Protein AF-A0A375IVL9-F1 (afdb_monomer_lite)

Secondary structure (DSSP, 8-state):
--PPP-PPPP--------GGGGB-TTHHHHHHHHHHHHHHS-HHHHHHHHT-EEEEEEPPGGGGGGT--S-EEEEEHHHHHIIIIIS---HHHHHTHHHHHTS-SEEEE-SSS-S-SSS-EEEEEE--TTTSSEEEEEEEEEEETTEEEEEEEEEEE-S-TTHHHHHHHTT-EEEE-

Foldseek 3Di:
DDDDDDDDDDDDDDPPDPLVVQFDPCQLVVLVVLVCCCVPNDPVSVVVQQLAKGWGGWQAPVCVVQQAPRFTEMEGSVLVSCQCPVQVPDSVCVSCVSVVNNDFQFKFFDPVCHPPPVKGKIKTWDQDPPFGIKIWIWIHFDDRPPGTHIYGRHIHHDPDNCVVVVRVVVVGTDDGD

Structure (mmCIF, N/CA/C/O backbone):
data_AF-A0A375IVL9-F1
#
_entry.id   AF-A0A375IVL9-F1
#
loop_
_atom_site.group_PDB
_atom_site.id
_atom_site.type_symbol
_atom_site.label_atom_id
_atom_site.label_alt_id
_atom_site.label_comp_id
_atom_site.label_asym_id
_atom_site.label_entity_id
_atom_site.label_seq_id
_atom_site.pdbx_PDB_ins_code
_atom_site.Cartn_x
_atom_site.Cartn_y
_atom_site.Cartn_z
_atom_site.occupancy
_atom_site.B_iso_or_equiv
_atom_site.auth_seq_id
_atom_site.auth_comp_id
_atom_site.auth_asym_id
_atom_site.auth_atom_id
_atom_site.pdbx_PDB_model_num
ATOM 1 N N . MET A 1 1 ? -38.184 -2.474 37.132 1.00 42.28 1 MET A N 1
ATOM 2 C CA . MET A 1 1 ? -36.774 -2.489 36.688 1.00 42.28 1 MET A CA 1
ATOM 3 C C . MET A 1 1 ? -36.299 -3.934 36.677 1.00 42.28 1 MET A C 1
ATOM 5 O O . MET A 1 1 ? -36.166 -4.523 37.740 1.00 42.28 1 MET A O 1
ATOM 9 N N . ARG A 1 2 ? -36.161 -4.545 35.497 1.00 39.75 2 ARG A N 1
ATOM 10 C CA . ARG A 1 2 ? -35.567 -5.878 35.312 1.00 39.75 2 ARG A CA 1
ATOM 11 C C . ARG A 1 2 ? -34.541 -5.758 34.190 1.00 39.75 2 ARG A C 1
ATOM 13 O O . ARG A 1 2 ? -34.816 -5.090 33.198 1.00 39.75 2 ARG A O 1
ATOM 20 N N . GLY A 1 3 ? -33.349 -6.285 34.455 1.00 34.59 3 GLY A N 1
ATOM 21 C CA . GLY A 1 3 ? -32.115 -6.002 33.732 1.00 34.59 3 GLY A CA 1
ATOM 22 C C . GLY A 1 3 ? -32.133 -6.445 32.274 1.00 34.59 3 GLY A C 1
ATOM 23 O O . GLY A 1 3 ? -32.685 -7.489 31.934 1.00 34.59 3 GLY A O 1
ATOM 24 N N . ALA A 1 4 ? -31.506 -5.625 31.433 1.00 39.03 4 ALA A N 1
ATOM 25 C CA . ALA A 1 4 ? -31.210 -5.950 30.052 1.00 39.03 4 ALA A CA 1
ATOM 26 C C . ALA A 1 4 ? -30.074 -6.981 30.008 1.00 39.03 4 ALA A C 1
ATOM 28 O O . ALA A 1 4 ? -28.975 -6.747 30.511 1.00 39.03 4 ALA A O 1
ATOM 29 N N . THR A 1 5 ? -30.358 -8.133 29.416 1.00 39.66 5 THR A N 1
ATOM 30 C CA . THR A 1 5 ? -29.377 -9.152 29.052 1.00 39.66 5 THR A CA 1
ATOM 31 C C . THR A 1 5 ? -28.544 -8.652 27.875 1.00 39.66 5 THR A C 1
ATOM 33 O O . THR A 1 5 ? -29.082 -8.413 26.795 1.00 39.66 5 THR A O 1
ATOM 36 N N . PHE A 1 6 ? -27.235 -8.502 28.081 1.00 39.16 6 PHE A N 1
ATOM 37 C CA . PHE A 1 6 ? -26.266 -8.279 27.011 1.00 39.16 6 PHE A CA 1
ATOM 38 C C . PHE A 1 6 ? -26.174 -9.542 26.147 1.00 39.16 6 PHE A C 1
ATOM 40 O O . PHE A 1 6 ? -25.722 -10.589 26.606 1.00 39.16 6 PHE A O 1
ATOM 47 N N . THR A 1 7 ? -26.612 -9.450 24.894 1.00 40.69 7 THR A N 1
ATOM 48 C CA . THR A 1 7 ? -26.361 -10.473 23.877 1.00 40.69 7 THR A CA 1
ATOM 49 C C . THR A 1 7 ? -24.906 -10.371 23.426 1.00 40.69 7 THR A C 1
ATOM 51 O O . THR A 1 7 ? -24.493 -9.345 22.885 1.00 40.69 7 THR A O 1
ATOM 54 N N . SER A 1 8 ? -24.126 -11.422 23.670 1.00 39.03 8 SER A N 1
ATOM 55 C CA . SER A 1 8 ? -22.742 -11.559 23.215 1.00 39.03 8 SER A CA 1
ATOM 56 C C . SER A 1 8 ? -22.660 -11.554 21.686 1.00 39.03 8 SER A C 1
ATOM 58 O O . SER A 1 8 ? -23.428 -12.256 21.025 1.00 39.03 8 SER A O 1
ATOM 60 N N . ALA A 1 9 ? -21.717 -10.791 21.134 1.00 37.19 9 ALA A N 1
ATOM 61 C CA . ALA A 1 9 ? -21.413 -10.770 19.706 1.00 37.19 9 ALA A CA 1
ATOM 62 C C . ALA A 1 9 ? -20.940 -12.153 19.201 1.00 37.19 9 ALA A C 1
ATOM 64 O O . ALA A 1 9 ? -20.328 -12.904 19.966 1.00 37.19 9 ALA A O 1
ATOM 65 N N . PRO A 1 10 ? -21.199 -12.506 17.927 1.00 39.50 10 PRO A N 1
ATOM 66 C CA . PRO A 1 10 ? -20.794 -13.791 17.373 1.00 39.50 10 PRO A CA 1
ATOM 67 C C . PRO A 1 10 ? -19.266 -13.894 17.289 1.00 39.50 10 PRO A C 1
ATOM 69 O O . PRO A 1 10 ? -18.589 -13.044 16.710 1.00 39.50 10 PRO A O 1
ATOM 72 N N . HIS A 1 11 ? -18.738 -14.965 17.876 1.00 33.44 11 HIS A N 1
ATOM 73 C CA . HIS A 1 11 ? -17.341 -15.366 17.782 1.00 33.44 11 HIS A CA 1
ATOM 74 C C . HIS A 1 11 ? -17.112 -15.973 16.389 1.00 33.44 11 HIS A C 1
ATOM 76 O O . HIS A 1 11 ? -17.517 -17.103 16.120 1.00 33.44 11 HIS A O 1
ATOM 82 N N . TRP A 1 12 ? -16.493 -15.225 15.476 1.00 38.53 12 TRP A N 1
ATOM 83 C CA . TRP A 1 12 ? -16.092 -15.759 14.175 1.00 38.53 12 TRP A CA 1
ATOM 84 C C . TRP A 1 12 ? -14.838 -16.620 14.363 1.00 38.53 12 TRP A C 1
ATOM 86 O O . TRP A 1 12 ? -13.732 -16.104 14.521 1.00 38.53 12 TRP A O 1
ATOM 96 N N . HIS A 1 13 ? -15.003 -17.944 14.384 1.00 36.19 13 HIS A N 1
ATOM 97 C CA . HIS A 1 13 ? -13.885 -18.865 14.199 1.00 36.19 13 HIS A CA 1
ATOM 98 C C . HIS A 1 13 ? -13.476 -18.833 12.724 1.00 36.19 13 HIS A C 1
ATOM 100 O O . HIS A 1 13 ? -14.124 -19.443 11.878 1.00 36.19 13 HIS A O 1
ATOM 106 N N . ILE A 1 14 ? -12.396 -18.114 12.416 1.00 47.47 14 ILE A N 1
ATOM 107 C CA . ILE A 1 14 ? -11.725 -18.218 11.120 1.00 47.47 14 ILE A CA 1
ATOM 108 C C . ILE A 1 14 ? -11.088 -19.609 11.075 1.00 47.47 14 ILE A C 1
ATOM 110 O O . ILE A 1 14 ? -10.181 -19.907 11.856 1.00 47.47 14 ILE A O 1
ATOM 114 N N . ALA A 1 15 ? -11.597 -20.477 10.200 1.00 43.53 15 ALA A N 1
ATOM 115 C CA . ALA A 1 15 ? -10.958 -21.748 9.901 1.00 43.53 15 ALA A CA 1
ATOM 116 C C . ALA A 1 15 ? -9.497 -21.488 9.505 1.00 43.53 15 ALA A C 1
ATOM 118 O O . ALA A 1 15 ? -9.214 -20.576 8.726 1.00 43.53 15 ALA A O 1
ATOM 119 N N . SER A 1 16 ? -8.581 -22.277 10.070 1.00 42.84 16 SER A N 1
ATOM 120 C CA . SER A 1 16 ? -7.137 -22.255 9.813 1.00 42.84 16 SER A CA 1
ATOM 121 C C . SER A 1 16 ? -6.838 -22.635 8.357 1.00 42.84 16 SER A C 1
ATOM 123 O O . SER A 1 16 ? -6.333 -23.717 8.065 1.00 42.84 16 SER A O 1
ATOM 125 N N . THR A 1 17 ? -7.170 -21.748 7.428 1.00 51.62 17 THR A N 1
ATOM 126 C CA . THR A 1 17 ? -6.648 -21.777 6.068 1.00 51.62 17 THR A CA 1
ATOM 127 C C . THR A 1 17 ? -5.188 -21.376 6.178 1.00 51.62 17 THR A C 1
ATOM 129 O O . THR A 1 17 ? -4.878 -20.368 6.819 1.00 51.62 17 THR A O 1
ATOM 132 N N . ASP A 1 18 ? -4.283 -22.171 5.610 1.00 55.94 18 ASP A N 1
ATOM 133 C CA . ASP A 1 18 ? -2.876 -21.797 5.555 1.00 55.94 18 ASP A CA 1
ATOM 134 C C . ASP A 1 18 ? -2.757 -20.453 4.822 1.00 55.94 18 ASP A C 1
ATOM 136 O O . ASP A 1 18 ? -2.913 -20.369 3.601 1.00 55.94 18 ASP A O 1
ATOM 140 N N . LYS A 1 19 ? -2.507 -19.388 5.594 1.00 56.12 19 LYS A N 1
ATOM 141 C CA . LYS A 1 19 ? -2.394 -18.001 5.126 1.00 56.12 19 LYS A CA 1
ATOM 142 C C . LYS A 1 19 ? -1.329 -17.852 4.026 1.00 56.12 19 LYS A C 1
ATOM 144 O O . LYS A 1 19 ? -1.371 -16.871 3.285 1.00 56.12 19 LYS A O 1
ATOM 149 N N . SER A 1 20 ? -0.402 -18.812 3.895 1.00 56.25 20 SER A N 1
ATOM 150 C CA . SER A 1 20 ? 0.609 -18.851 2.832 1.00 56.25 20 SER A CA 1
ATOM 151 C C . SER A 1 20 ? 0.008 -19.046 1.433 1.00 56.25 20 SER A C 1
ATOM 153 O O . SER A 1 20 ? 0.543 -18.510 0.464 1.00 56.25 20 SER A O 1
ATOM 155 N N . THR A 1 21 ? -1.141 -19.723 1.328 1.00 61.19 21 THR A N 1
ATOM 156 C CA . THR A 1 21 ? -1.792 -20.062 0.048 1.00 61.19 21 THR A CA 1
ATOM 157 C C . THR A 1 21 ? -2.509 -18.887 -0.614 1.00 61.19 21 THR A C 1
ATOM 159 O O . THR A 1 21 ? -2.794 -18.935 -1.807 1.00 61.19 21 THR A O 1
ATOM 162 N N . LEU A 1 22 ? -2.773 -17.814 0.140 1.00 79.31 22 LEU A N 1
ATOM 163 C CA . LEU A 1 22 ? -3.465 -16.626 -0.362 1.00 79.31 22 LEU A CA 1
ATOM 164 C C . LEU A 1 22 ? -2.503 -15.573 -0.939 1.00 79.31 22 LEU A C 1
ATOM 166 O O . LEU A 1 22 ? -2.938 -14.671 -1.655 1.00 79.31 22 LEU A O 1
ATOM 170 N N . LYS A 1 23 ? -1.199 -15.671 -0.641 1.00 89.06 23 LYS A N 1
ATOM 171 C CA . LYS A 1 23 ? -0.155 -14.805 -1.208 1.00 89.06 23 LYS A CA 1
ATOM 172 C C . LYS A 1 23 ? 0.153 -15.246 -2.640 1.00 89.06 23 LYS A C 1
ATOM 174 O O . LYS A 1 23 ? 0.264 -16.434 -2.922 1.00 89.06 23 LYS A O 1
ATOM 179 N N . SER A 1 24 ? 0.381 -14.292 -3.540 1.00 90.50 24 SER A N 1
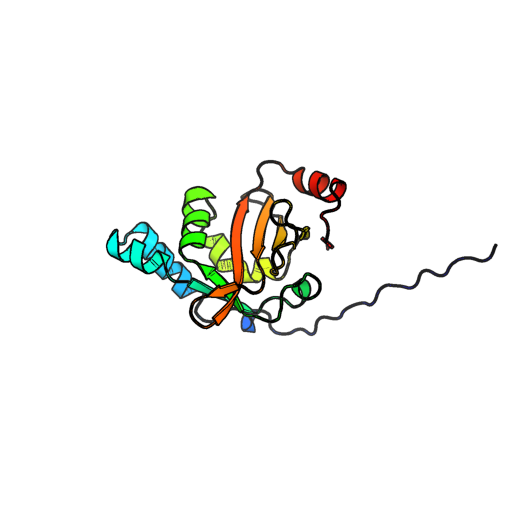ATOM 180 C CA . SER A 1 24 ? 0.848 -14.609 -4.894 1.00 90.50 24 SER A CA 1
ATOM 181 C C . SER A 1 24 ? 2.210 -15.317 -4.849 1.00 90.50 24 SER A C 1
ATOM 183 O O . SER A 1 24 ? 3.177 -14.777 -4.302 1.00 90.50 24 SER A O 1
ATOM 185 N N . ALA A 1 25 ? 2.297 -16.507 -5.455 1.00 88.31 25 ALA A N 1
ATOM 186 C CA . ALA A 1 25 ? 3.451 -17.411 -5.360 1.00 88.31 25 ALA A CA 1
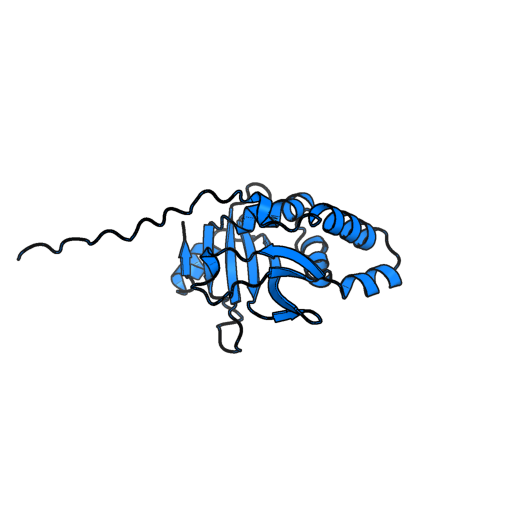ATOM 187 C C . ALA A 1 25 ? 4.791 -16.774 -5.776 1.00 88.31 25 ALA A C 1
ATOM 189 O O . ALA A 1 25 ? 5.836 -17.118 -5.233 1.00 88.31 25 ALA A O 1
ATOM 190 N N . ASN A 1 26 ? 4.760 -15.809 -6.700 1.00 91.44 26 ASN A N 1
ATOM 191 C CA . ASN A 1 26 ? 5.958 -15.151 -7.233 1.00 91.44 26 ASN A CA 1
ATOM 192 C C . ASN A 1 26 ? 6.148 -13.716 -6.723 1.00 91.44 26 ASN A C 1
ATOM 194 O O . ASN A 1 26 ? 6.990 -12.990 -7.253 1.00 91.44 26 ASN A O 1
ATOM 198 N N . TYR A 1 27 ? 5.374 -13.281 -5.722 1.00 94.12 27 TYR A N 1
ATOM 199 C CA . TYR A 1 27 ? 5.374 -11.890 -5.262 1.00 94.12 27 TYR A CA 1
ATOM 200 C C . TYR A 1 27 ? 6.776 -11.373 -4.921 1.00 94.12 27 TYR A C 1
ATOM 202 O O . TYR A 1 27 ? 7.154 -10.293 -5.365 1.00 94.12 27 TYR A O 1
ATOM 210 N N . GLU A 1 28 ? 7.557 -12.138 -4.155 1.00 93.56 28 GLU A N 1
ATOM 211 C CA . GLU A 1 28 ? 8.871 -11.683 -3.688 1.00 93.56 28 GLU A CA 1
ATOM 212 C C . GLU A 1 28 ? 9.878 -11.552 -4.828 1.00 93.56 28 GLU A C 1
ATOM 214 O O . GLU A 1 28 ? 10.537 -10.521 -4.930 1.00 93.56 28 GLU A O 1
ATOM 219 N N . LEU A 1 29 ? 9.933 -12.536 -5.729 1.00 95.12 29 LEU A N 1
ATOM 220 C CA . LEU A 1 29 ? 10.793 -12.482 -6.910 1.00 95.12 29 LEU A CA 1
ATOM 221 C C . LEU A 1 29 ? 10.423 -11.298 -7.817 1.00 95.12 29 LEU A C 1
ATOM 223 O O . LEU A 1 29 ? 11.295 -10.560 -8.279 1.00 95.12 29 LEU A O 1
ATOM 227 N N . ILE A 1 30 ? 9.126 -11.082 -8.058 1.00 96.62 30 ILE A N 1
ATOM 228 C CA . ILE A 1 30 ? 8.644 -9.941 -8.849 1.00 96.62 30 ILE A CA 1
ATOM 229 C C . ILE A 1 30 ? 9.012 -8.624 -8.161 1.00 96.62 30 ILE A C 1
ATOM 231 O O . ILE A 1 30 ? 9.489 -7.705 -8.822 1.00 96.62 30 ILE A O 1
ATOM 235 N N . LEU A 1 31 ? 8.826 -8.520 -6.844 1.00 96.94 31 LEU A N 1
ATOM 236 C CA . LEU A 1 31 ? 9.189 -7.329 -6.082 1.00 96.94 31 LEU A CA 1
ATOM 237 C C . LEU A 1 31 ? 10.692 -7.042 -6.180 1.00 96.94 31 LEU A C 1
ATOM 239 O O . LEU A 1 31 ? 11.071 -5.915 -6.478 1.00 96.94 31 LEU A O 1
ATOM 243 N N . GLU A 1 32 ? 11.549 -8.039 -5.965 1.00 96.56 32 GLU A N 1
ATOM 244 C CA . GLU A 1 32 ? 13.008 -7.883 -6.009 1.00 96.56 32 GLU A CA 1
ATOM 245 C C . GLU A 1 32 ? 13.509 -7.449 -7.383 1.00 96.56 32 GLU A C 1
ATOM 247 O O . GLU A 1 32 ? 14.259 -6.478 -7.489 1.00 96.56 32 GLU A O 1
ATOM 252 N N . THR A 1 33 ? 13.063 -8.135 -8.435 1.00 97.00 33 THR A N 1
ATOM 253 C CA . THR A 1 33 ? 13.412 -7.788 -9.819 1.00 97.00 33 THR A CA 1
ATOM 254 C C . THR A 1 33 ? 12.913 -6.390 -10.179 1.00 97.00 33 THR A C 1
ATOM 256 O O . THR A 1 33 ? 13.674 -5.600 -10.734 1.00 97.00 33 THR A O 1
ATOM 259 N N . THR A 1 34 ? 11.689 -6.033 -9.776 1.00 97.75 34 THR A N 1
ATOM 260 C CA . THR A 1 34 ? 11.133 -4.687 -9.986 1.00 97.75 34 THR A CA 1
ATOM 261 C C . THR A 1 34 ? 11.966 -3.628 -9.270 1.00 97.75 34 THR A C 1
ATOM 263 O O . THR A 1 34 ? 12.345 -2.638 -9.888 1.00 97.75 34 THR A O 1
ATOM 266 N N . CYS A 1 35 ? 12.291 -3.829 -7.990 1.00 97.19 35 CYS A N 1
ATOM 267 C CA . CYS A 1 35 ? 13.137 -2.912 -7.226 1.00 97.19 35 CYS A CA 1
ATOM 268 C C . CYS A 1 35 ? 14.526 -2.769 -7.860 1.00 97.19 35 CYS A C 1
ATOM 270 O O . CYS A 1 35 ? 15.025 -1.655 -7.983 1.00 97.19 35 CYS A O 1
ATOM 272 N N . SER A 1 36 ? 15.132 -3.872 -8.308 1.00 97.19 36 SER A N 1
ATOM 273 C CA . SER A 1 36 ? 16.425 -3.845 -8.999 1.00 97.19 36 SER A CA 1
ATOM 274 C C . SER A 1 36 ? 16.374 -2.976 -10.257 1.00 97.19 36 SER A C 1
ATOM 276 O O . SER A 1 36 ? 17.224 -2.103 -10.431 1.00 97.19 36 SER A O 1
ATOM 278 N N . THR A 1 37 ? 15.343 -3.135 -11.094 1.00 97.88 37 THR A N 1
ATOM 279 C CA . THR A 1 37 ? 15.155 -2.294 -12.285 1.00 97.88 37 THR A CA 1
ATOM 280 C C . THR A 1 37 ? 14.845 -0.841 -11.926 1.00 97.88 37 THR A C 1
ATOM 282 O O . THR A 1 37 ? 15.368 0.052 -12.578 1.00 97.88 37 THR A O 1
ATOM 285 N N . LEU A 1 38 ? 14.052 -0.570 -10.883 1.00 97.19 38 LEU A N 1
ATOM 286 C CA . LEU A 1 38 ? 13.793 0.803 -10.427 1.00 97.19 38 LEU A CA 1
ATOM 287 C C . LEU A 1 38 ? 15.071 1.528 -9.976 1.00 97.19 38 LEU A C 1
ATOM 289 O O . LEU A 1 38 ? 15.164 2.739 -10.148 1.00 97.19 38 LEU A O 1
ATOM 293 N N . HIS A 1 39 ? 16.040 0.807 -9.407 1.00 95.69 39 HIS A N 1
ATOM 294 C CA . HIS A 1 39 ? 17.306 1.384 -8.949 1.00 95.69 39 HIS A CA 1
ATOM 295 C C . HIS A 1 39 ? 18.369 1.492 -10.045 1.00 95.69 39 HIS A C 1
ATOM 297 O O . HIS A 1 39 ? 19.098 2.479 -10.081 1.00 95.69 39 HIS A O 1
ATOM 303 N N . ASN A 1 40 ? 18.483 0.470 -10.894 1.00 96.94 40 ASN A N 1
ATOM 304 C CA . ASN A 1 40 ? 19.646 0.283 -11.767 1.00 96.94 40 ASN A CA 1
ATOM 305 C C . ASN A 1 40 ? 19.297 0.243 -13.261 1.00 96.94 40 ASN A C 1
ATOM 307 O O . ASN A 1 40 ? 20.198 0.150 -14.092 1.00 96.94 40 ASN A O 1
ATOM 311 N N . GLY A 1 41 ? 18.010 0.247 -13.607 1.00 96.38 41 GLY A N 1
ATOM 312 C CA . GLY A 1 41 ? 17.554 0.205 -14.990 1.00 96.38 41 GLY A CA 1
ATOM 313 C C . GLY A 1 41 ? 17.770 1.530 -15.714 1.00 96.38 41 GLY A C 1
ATOM 314 O O . GLY A 1 41 ? 17.888 2.598 -15.113 1.00 96.38 41 GLY A O 1
ATOM 315 N N . THR A 1 42 ? 17.773 1.461 -17.038 1.00 98.06 42 THR A N 1
ATOM 316 C CA . THR A 1 42 ? 17.709 2.642 -17.899 1.00 98.06 42 THR A CA 1
ATOM 317 C C . THR A 1 42 ? 16.370 3.365 -17.736 1.00 98.06 42 THR A C 1
ATOM 319 O O . THR A 1 42 ? 15.360 2.777 -17.345 1.00 98.06 42 THR A O 1
ATOM 322 N N . GLU A 1 43 ? 16.320 4.645 -18.104 1.00 96.31 43 GLU A N 1
ATOM 323 C CA . GLU A 1 43 ? 15.080 5.432 -18.059 1.00 96.31 43 GLU A CA 1
ATOM 324 C C . GLU A 1 43 ? 13.943 4.781 -18.869 1.00 96.31 43 GLU A C 1
ATOM 326 O O . GLU A 1 43 ? 12.793 4.743 -18.424 1.00 96.31 43 GLU A O 1
ATOM 331 N N . ALA A 1 44 ? 14.269 4.202 -20.029 1.00 96.94 44 ALA A N 1
ATOM 332 C CA . ALA A 1 44 ? 13.308 3.500 -20.872 1.00 96.94 44 ALA A CA 1
ATOM 333 C C . ALA A 1 44 ? 12.746 2.242 -20.187 1.00 96.94 44 ALA A C 1
ATOM 335 O O . ALA A 1 44 ? 11.529 2.034 -20.190 1.00 96.94 44 ALA A O 1
ATOM 336 N N . GLU A 1 45 ? 13.603 1.430 -19.560 1.00 97.19 45 GLU A N 1
ATOM 337 C CA . GLU A 1 45 ? 13.181 0.239 -18.812 1.00 97.19 45 GLU A CA 1
ATOM 338 C C . GLU A 1 45 ? 12.304 0.614 -17.617 1.00 97.19 45 GLU A C 1
ATOM 340 O O . GLU A 1 45 ? 11.234 0.032 -17.427 1.00 97.19 45 GLU A O 1
ATOM 345 N N . VAL A 1 46 ? 12.711 1.625 -16.844 1.00 97.06 46 VAL A N 1
ATOM 346 C CA . VAL A 1 46 ? 11.951 2.127 -15.691 1.00 97.06 46 VAL A CA 1
ATOM 347 C C . VAL A 1 46 ? 10.585 2.658 -16.124 1.00 97.06 46 VAL A C 1
ATOM 349 O O . VAL A 1 46 ? 9.574 2.343 -15.494 1.00 97.06 46 VAL A O 1
ATOM 352 N N . SER A 1 47 ? 10.524 3.424 -17.214 1.00 95.88 47 SER A N 1
ATOM 353 C CA . SER A 1 47 ? 9.273 3.975 -17.747 1.00 95.88 47 SER A CA 1
ATOM 354 C C . SER A 1 47 ? 8.291 2.872 -18.156 1.00 95.88 47 SER A C 1
ATOM 356 O O . SER A 1 47 ? 7.133 2.874 -17.728 1.00 95.88 47 SER A O 1
ATOM 358 N N . GLN A 1 48 ? 8.760 1.863 -18.897 1.00 95.69 48 GLN A N 1
ATOM 359 C CA . GLN A 1 48 ? 7.940 0.706 -19.272 1.00 95.69 48 GLN A CA 1
ATOM 360 C C . GLN A 1 48 ? 7.495 -0.109 -18.053 1.00 95.69 48 GLN A C 1
ATOM 362 O O . GLN A 1 48 ? 6.353 -0.570 -17.986 1.00 95.69 48 GLN A O 1
ATOM 367 N N . LEU A 1 49 ? 8.381 -0.283 -17.071 1.00 96.38 49 LEU A N 1
ATOM 368 C CA . LEU A 1 49 ? 8.088 -1.013 -15.843 1.00 96.38 49 LEU A CA 1
ATOM 369 C C . LEU A 1 49 ? 7.018 -0.306 -15.004 1.00 96.38 49 LEU A C 1
ATOM 371 O O . LEU A 1 49 ? 6.132 -0.978 -14.481 1.00 96.38 49 LEU A O 1
ATOM 375 N N . LYS A 1 50 ? 7.039 1.032 -14.916 1.00 95.12 50 LYS A N 1
ATOM 376 C CA . LYS A 1 50 ? 6.065 1.824 -14.137 1.00 95.12 50 LYS A CA 1
ATOM 377 C C . LYS A 1 50 ? 4.612 1.633 -14.584 1.00 95.12 50 LYS A C 1
ATOM 379 O O . LYS A 1 50 ? 3.713 1.823 -13.765 1.00 95.12 50 LYS A O 1
ATOM 384 N N . ALA A 1 51 ? 4.382 1.218 -15.831 1.00 92.19 51 ALA A N 1
ATOM 385 C CA . ALA A 1 51 ? 3.056 0.885 -16.354 1.00 92.19 51 ALA A CA 1
ATOM 386 C C . ALA A 1 51 ? 2.547 -0.509 -15.929 1.00 92.19 51 ALA A C 1
ATOM 388 O O . ALA A 1 51 ? 1.376 -0.825 -16.144 1.00 92.19 51 ALA A O 1
ATOM 389 N N . LYS A 1 52 ? 3.403 -1.353 -15.339 1.00 95.56 52 LYS A N 1
ATOM 390 C CA . LYS A 1 52 ? 3.042 -2.696 -14.870 1.00 95.56 52 LYS A CA 1
ATOM 391 C C . LYS A 1 52 ? 2.448 -2.664 -13.462 1.00 95.56 52 LYS A C 1
ATOM 393 O O . LYS A 1 52 ? 2.493 -1.661 -12.745 1.00 95.56 52 LYS A O 1
ATOM 398 N N . ALA A 1 53 ? 1.918 -3.809 -13.053 1.00 95.56 53 ALA A N 1
ATOM 399 C CA . ALA A 1 53 ? 1.423 -4.042 -11.710 1.00 95.56 53 ALA A CA 1
ATOM 400 C C . ALA A 1 53 ? 1.960 -5.345 -11.127 1.00 95.56 53 ALA A C 1
ATOM 402 O O . ALA A 1 53 ? 2.418 -6.234 -11.843 1.00 95.56 53 ALA A O 1
ATOM 403 N N . ILE A 1 54 ? 1.897 -5.417 -9.805 1.00 96.38 54 ILE A N 1
ATOM 404 C CA . ILE A 1 54 ? 2.340 -6.533 -8.986 1.00 96.38 54 ILE A CA 1
ATOM 405 C C . ILE A 1 54 ? 1.123 -7.021 -8.210 1.00 96.38 54 ILE A C 1
ATOM 407 O O . ILE A 1 54 ? 0.499 -6.244 -7.487 1.00 96.38 54 ILE A O 1
ATOM 411 N N . HIS A 1 55 ? 0.796 -8.303 -8.348 1.00 96.00 55 HIS A N 1
ATOM 412 C CA . HIS A 1 55 ? -0.246 -8.953 -7.557 1.00 96.00 55 HIS A CA 1
ATOM 413 C C . HIS A 1 55 ? 0.331 -9.418 -6.221 1.00 96.00 55 HIS A C 1
ATOM 415 O O . HIS A 1 55 ? 1.373 -10.074 -6.189 1.00 96.00 55 HIS A O 1
ATOM 421 N N . LEU A 1 56 ? -0.343 -9.074 -5.126 1.00 95.69 56 LEU A N 1
ATOM 422 C CA . LEU A 1 56 ? 0.074 -9.402 -3.763 1.00 95.69 56 LEU A CA 1
ATOM 423 C C . LEU A 1 56 ? -0.535 -10.732 -3.306 1.00 95.69 56 LEU A C 1
ATOM 425 O O . LEU A 1 56 ? 0.137 -11.508 -2.631 1.00 95.69 56 LEU A O 1
ATOM 429 N N . GLY A 1 57 ? -1.787 -10.995 -3.681 1.00 95.31 57 GLY A N 1
ATOM 430 C CA . GLY A 1 57 ? -2.564 -12.144 -3.219 1.00 95.31 57 GLY A CA 1
ATOM 431 C C . GLY A 1 57 ? -4.061 -11.853 -3.238 1.00 95.31 57 GLY A C 1
ATOM 432 O O . GLY A 1 57 ? -4.484 -10.887 -3.867 1.00 95.31 57 GLY A O 1
ATOM 433 N N . GLU A 1 58 ? -4.852 -12.641 -2.523 1.00 96.06 58 GLU A N 1
ATOM 434 C CA . GLU A 1 58 ? -6.300 -12.431 -2.406 1.00 96.06 58 GLU A CA 1
ATOM 435 C C . GLU A 1 58 ? -6.656 -11.335 -1.398 1.00 96.06 58 GLU A C 1
ATOM 437 O O . GLU A 1 58 ? -5.932 -11.107 -0.424 1.00 96.06 58 GLU A O 1
ATOM 442 N N . THR A 1 59 ? -7.789 -10.660 -1.607 1.00 95.94 59 THR A N 1
ATOM 443 C CA . THR A 1 59 ? -8.309 -9.698 -0.623 1.00 95.94 59 THR A CA 1
ATOM 444 C C . THR A 1 59 ? -8.814 -10.425 0.625 1.00 95.94 59 THR A C 1
ATOM 446 O O . THR A 1 59 ? -9.695 -11.278 0.493 1.00 95.94 59 THR A O 1
ATOM 449 N N . PRO A 1 60 ? -8.338 -10.060 1.834 1.00 94.88 60 PRO A N 1
ATOM 450 C CA . PRO A 1 60 ? -8.827 -10.630 3.087 1.00 94.88 60 PRO A CA 1
ATOM 451 C C . PRO A 1 60 ? -10.331 -10.425 3.274 1.00 94.88 60 PRO A C 1
ATOM 453 O O . PRO A 1 60 ? -10.830 -9.310 3.109 1.00 94.88 60 PRO A O 1
ATOM 456 N N . GLU A 1 61 ? -11.035 -11.474 3.704 1.00 94.75 61 GLU A N 1
ATOM 457 C CA . GLU A 1 61 ? -12.490 -11.442 3.939 1.00 94.75 61 GLU A CA 1
ATOM 458 C C . GLU A 1 61 ? -12.917 -10.351 4.927 1.00 94.75 61 GLU A C 1
ATOM 460 O O . GLU A 1 61 ? -14.001 -9.780 4.802 1.00 94.75 61 GLU A O 1
ATOM 465 N N . LEU A 1 62 ? -12.026 -9.994 5.861 1.00 94.69 62 LEU A N 1
ATOM 466 C CA . LEU A 1 62 ? -12.208 -8.886 6.801 1.00 94.69 62 LEU A CA 1
ATOM 467 C C . LEU A 1 62 ? -12.607 -7.577 6.098 1.00 94.69 62 LEU A C 1
ATOM 469 O O . LEU A 1 62 ? -13.279 -6.742 6.697 1.00 94.69 62 LEU A O 1
ATOM 473 N N . TYR A 1 63 ? -12.201 -7.371 4.844 1.00 94.81 63 TYR A N 1
ATOM 474 C CA . TYR A 1 63 ? -12.442 -6.119 4.128 1.00 94.81 63 TYR A CA 1
ATOM 475 C C . TYR A 1 63 ? -13.789 -6.094 3.396 1.00 94.81 63 TYR A C 1
ATOM 477 O O . TYR A 1 63 ? -14.251 -5.017 3.008 1.00 94.81 63 TYR A O 1
ATOM 485 N N . TYR A 1 64 ? -14.445 -7.246 3.223 1.00 94.31 64 TYR A N 1
ATOM 486 C CA . TYR A 1 64 ? -15.657 -7.367 2.405 1.00 94.31 64 TYR A CA 1
ATOM 487 C C . TYR A 1 64 ? -16.820 -6.513 2.919 1.00 94.31 64 TYR A C 1
ATOM 489 O O . TYR A 1 64 ? -17.409 -5.784 2.113 1.00 94.31 64 TYR A O 1
ATOM 497 N N . PRO A 1 65 ? -17.110 -6.472 4.238 1.00 92.81 65 PRO A N 1
ATOM 498 C CA . PRO A 1 65 ? -18.153 -5.599 4.781 1.00 92.81 65 PRO A CA 1
ATOM 499 C C . PRO A 1 65 ? -17.898 -4.103 4.540 1.00 92.81 65 PRO A C 1
ATOM 501 O O . PRO A 1 65 ? -18.820 -3.297 4.641 1.00 92.81 65 PRO A O 1
ATOM 504 N N . PHE A 1 66 ? -16.663 -3.720 4.202 1.00 91.50 66 PHE A N 1
ATOM 505 C CA . PHE A 1 66 ? -16.251 -2.337 3.958 1.00 91.50 66 PHE A CA 1
ATOM 506 C C . PHE A 1 66 ? -16.160 -2.000 2.463 1.00 91.50 66 PHE A C 1
ATOM 508 O O . PHE A 1 66 ? -15.536 -1.009 2.081 1.00 91.50 66 PHE A O 1
ATOM 515 N N . GLY A 1 67 ? -16.802 -2.801 1.607 1.00 91.19 67 GLY A N 1
ATOM 516 C CA . GLY A 1 67 ? -16.952 -2.523 0.178 1.00 91.19 67 GLY A CA 1
ATOM 517 C C . GLY A 1 67 ? -15.775 -2.973 -0.684 1.00 91.19 67 GLY A C 1
ATOM 518 O O . GLY A 1 67 ? -15.592 -2.436 -1.774 1.00 91.19 67 GLY A O 1
ATOM 519 N N . PHE A 1 68 ? -14.978 -3.930 -0.206 1.00 93.81 68 PHE A N 1
ATOM 520 C CA . PHE A 1 68 ? -13.915 -4.572 -0.979 1.00 93.81 68 PHE A CA 1
ATOM 521 C C . PHE A 1 68 ? -14.400 -5.947 -1.452 1.00 93.81 68 PHE A C 1
ATOM 523 O O . PHE A 1 68 ? -14.446 -6.864 -0.642 1.00 93.81 68 PHE A O 1
ATOM 530 N N . PRO A 1 69 ? -14.786 -6.131 -2.725 1.00 94.31 69 PRO A N 1
ATOM 531 C CA . PRO A 1 69 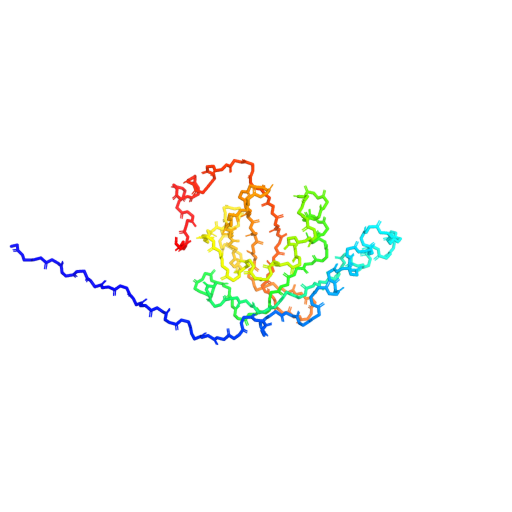? -15.225 -7.438 -3.224 1.00 94.31 69 PRO A CA 1
ATOM 532 C C . PRO A 1 69 ? -14.086 -8.479 -3.186 1.00 94.31 69 PRO A C 1
ATOM 534 O O . PRO A 1 69 ? -12.921 -8.079 -3.091 1.00 94.31 69 PRO A O 1
ATOM 537 N N . PRO A 1 70 ? -14.384 -9.790 -3.311 1.00 95.94 70 PRO A N 1
ATOM 538 C CA . PRO A 1 70 ? -13.386 -10.863 -3.394 1.00 95.94 70 PRO A CA 1
ATOM 539 C C . PRO A 1 70 ? -12.639 -10.819 -4.740 1.00 95.94 70 PRO A C 1
ATOM 541 O O . PRO A 1 70 ? -12.835 -11.649 -5.623 1.00 95.94 70 PRO A O 1
ATOM 544 N N . LEU A 1 71 ? -11.826 -9.781 -4.919 1.00 96.19 71 LEU A N 1
ATOM 545 C CA . LEU A 1 71 ? -10.938 -9.566 -6.055 1.00 96.19 71 LEU A CA 1
ATOM 546 C C . LEU A 1 71 ? -9.480 -9.661 -5.589 1.00 96.19 71 LEU A C 1
ATOM 548 O O . LEU A 1 71 ? -9.199 -9.391 -4.415 1.00 96.19 71 LEU A O 1
ATOM 552 N N . PRO A 1 72 ? -8.525 -9.936 -6.490 1.00 96.56 72 PRO A N 1
ATOM 553 C CA . PRO A 1 72 ? -7.114 -9.933 -6.137 1.00 96.56 72 PRO A CA 1
ATOM 554 C C . PRO A 1 72 ? -6.650 -8.568 -5.616 1.00 96.56 72 PRO A C 1
ATOM 556 O O . PRO A 1 72 ? -7.089 -7.516 -6.091 1.00 96.56 72 PRO A O 1
ATOM 559 N N . LEU A 1 73 ? -5.711 -8.587 -4.674 1.00 96.75 73 LEU A N 1
ATOM 560 C CA . LEU A 1 73 ? -4.931 -7.430 -4.263 1.00 96.75 73 LEU A CA 1
ATOM 561 C C . LEU A 1 73 ? -3.762 -7.203 -5.210 1.00 96.75 73 LEU A C 1
ATOM 563 O O . LEU A 1 73 ? -2.964 -8.103 -5.478 1.00 96.75 73 LEU A O 1
ATOM 567 N N . ALA A 1 74 ? -3.614 -5.962 -5.657 1.00 97.06 74 ALA A N 1
ATOM 568 C CA . ALA A 1 74 ? -2.502 -5.538 -6.494 1.00 97.06 74 ALA A CA 1
ATOM 569 C C . ALA A 1 74 ? -1.975 -4.156 -6.087 1.00 97.06 74 ALA A C 1
ATOM 571 O O . ALA A 1 74 ? -2.628 -3.396 -5.371 1.00 97.06 74 ALA A O 1
ATOM 572 N N . MET A 1 75 ? -0.790 -3.811 -6.578 1.00 96.56 75 MET A N 1
ATOM 573 C CA . MET A 1 75 ? -0.277 -2.442 -6.617 1.00 96.56 75 MET A CA 1
ATOM 574 C C . MET A 1 75 ? 0.329 -2.169 -7.991 1.00 96.56 75 MET A C 1
ATOM 576 O O . MET A 1 75 ? 0.840 -3.081 -8.641 1.00 96.56 75 MET A O 1
ATOM 580 N N . THR A 1 76 ? 0.304 -0.919 -8.444 1.00 97.25 76 THR A N 1
ATOM 581 C CA . THR A 1 76 ? 1.079 -0.541 -9.635 1.00 97.25 76 THR A CA 1
ATOM 582 C C . THR A 1 76 ? 2.549 -0.366 -9.272 1.00 97.25 76 THR A C 1
ATOM 584 O O . THR A 1 76 ? 2.873 -0.011 -8.137 1.00 97.25 76 THR A O 1
ATOM 587 N N . VAL A 1 77 ? 3.449 -0.539 -10.241 1.00 97.94 77 VAL A N 1
ATOM 588 C CA . VAL A 1 77 ? 4.869 -0.222 -10.027 1.00 97.94 77 VAL A CA 1
ATOM 589 C C . VAL A 1 7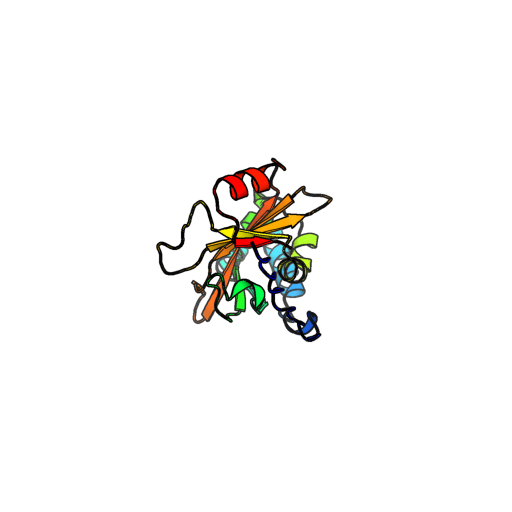7 ? 5.061 1.274 -9.754 1.00 97.94 77 VAL A C 1
ATOM 591 O O . VAL A 1 77 ? 5.921 1.646 -8.965 1.00 97.94 77 VAL A O 1
ATOM 594 N N . SER A 1 78 ? 4.230 2.149 -10.331 1.00 97.19 78 SER A N 1
ATOM 595 C CA . SER A 1 78 ? 4.241 3.578 -9.986 1.00 97.19 78 SER A CA 1
ATOM 596 C C . SER A 1 78 ? 3.894 3.841 -8.514 1.00 97.19 78 SER A C 1
ATOM 598 O O . SER A 1 78 ? 4.466 4.741 -7.902 1.00 97.19 78 SER A O 1
ATOM 600 N N . ASP A 1 79 ? 2.969 3.079 -7.928 1.00 97.50 79 ASP A N 1
ATOM 601 C CA . ASP A 1 79 ? 2.645 3.206 -6.506 1.00 97.50 79 ASP A CA 1
ATOM 602 C C . ASP A 1 79 ? 3.763 2.607 -5.629 1.00 97.50 79 ASP A C 1
ATOM 604 O O . ASP A 1 79 ? 4.127 3.223 -4.628 1.00 97.50 79 ASP A O 1
ATOM 608 N N . LEU A 1 80 ? 4.393 1.501 -6.048 1.00 97.94 80 LEU A N 1
ATOM 609 C CA . LEU A 1 80 ? 5.600 0.956 -5.406 1.00 97.94 80 LEU A CA 1
ATOM 610 C C . LEU A 1 80 ? 6.762 1.968 -5.391 1.00 97.94 80 LEU A C 1
ATOM 612 O O . LEU A 1 80 ? 7.364 2.196 -4.348 1.00 97.94 80 LEU A O 1
ATOM 616 N N . ASP A 1 81 ? 7.054 2.606 -6.525 1.00 97.75 81 ASP A N 1
ATOM 617 C CA . ASP A 1 81 ? 8.084 3.646 -6.668 1.00 97.75 81 ASP A CA 1
ATOM 618 C C . ASP A 1 81 ? 7.871 4.790 -5.661 1.00 97.75 81 ASP A C 1
ATOM 620 O O . ASP A 1 81 ? 8.799 5.202 -4.964 1.00 97.75 81 ASP A O 1
ATOM 624 N N . LYS A 1 82 ? 6.622 5.240 -5.480 1.00 95.88 82 LYS A N 1
ATOM 625 C CA . LYS A 1 82 ? 6.283 6.234 -4.446 1.00 95.88 82 LYS A CA 1
ATOM 626 C C . LYS A 1 82 ? 6.550 5.706 -3.035 1.00 95.88 82 LYS A C 1
ATOM 628 O O . LYS A 1 82 ? 7.109 6.437 -2.220 1.00 95.88 82 LYS A O 1
ATOM 633 N N . MET A 1 83 ? 6.160 4.467 -2.730 1.00 96.69 83 MET A N 1
ATOM 634 C CA . MET A 1 83 ? 6.390 3.864 -1.409 1.00 96.69 83 MET A CA 1
ATOM 635 C C . MET A 1 83 ? 7.886 3.792 -1.082 1.00 96.69 83 MET A C 1
ATOM 637 O O . MET A 1 83 ? 8.285 4.171 0.016 1.00 96.69 83 MET A O 1
ATOM 641 N N . LEU A 1 84 ? 8.708 3.371 -2.047 1.00 96.31 84 LEU A N 1
ATOM 642 C CA . LEU A 1 84 ? 10.157 3.240 -1.890 1.00 96.31 84 LEU A CA 1
ATOM 643 C C . LEU A 1 84 ? 10.846 4.598 -1.734 1.00 96.31 84 LEU A C 1
ATOM 645 O O . LEU A 1 84 ? 11.560 4.818 -0.761 1.00 96.31 84 LEU A O 1
ATOM 649 N N . PHE A 1 85 ? 10.632 5.515 -2.680 1.00 95.81 85 PHE A N 1
ATOM 650 C CA . PHE A 1 85 ? 11.483 6.702 -2.811 1.00 95.81 85 PHE A CA 1
ATOM 651 C C . PHE A 1 85 ? 10.910 7.958 -2.159 1.00 95.81 85 PHE A C 1
ATOM 653 O O . PHE A 1 85 ? 11.669 8.825 -1.738 1.00 95.81 85 PHE A O 1
ATOM 660 N N . ARG A 1 86 ? 9.580 8.078 -2.057 1.00 94.56 86 ARG A N 1
ATOM 661 C CA . ARG A 1 86 ? 8.931 9.236 -1.416 1.00 94.56 86 ARG A CA 1
ATOM 662 C C . ARG A 1 86 ? 8.591 8.972 0.042 1.00 94.56 86 ARG A C 1
ATOM 664 O O . ARG A 1 86 ? 8.708 9.873 0.862 1.00 94.56 86 ARG A O 1
ATOM 671 N N . HIS A 1 87 ? 8.129 7.765 0.351 1.00 94.00 87 HIS A N 1
ATOM 672 C CA . HIS A 1 87 ? 7.709 7.394 1.704 1.00 94.00 87 HIS A CA 1
ATOM 673 C C . HIS A 1 87 ? 8.765 6.586 2.464 1.00 94.00 87 HIS A C 1
ATOM 675 O O . HIS A 1 87 ? 8.524 6.228 3.615 1.00 94.00 87 HIS A O 1
ATOM 681 N N . ALA A 1 88 ? 9.919 6.325 1.835 1.00 94.19 88 ALA A N 1
ATOM 682 C CA . ALA A 1 88 ? 11.057 5.620 2.421 1.00 94.19 88 ALA A CA 1
ATOM 683 C C . ALA A 1 88 ? 10.682 4.264 3.050 1.00 94.19 88 ALA A C 1
ATOM 685 O O . ALA A 1 88 ? 11.285 3.835 4.035 1.00 94.19 88 ALA A O 1
ATOM 686 N N . ILE A 1 89 ? 9.679 3.576 2.493 1.00 95.06 89 ILE A N 1
ATOM 687 C CA . ILE A 1 89 ? 9.270 2.260 2.977 1.00 95.06 89 ILE A CA 1
ATOM 688 C C . ILE A 1 89 ? 10.337 1.233 2.578 1.00 95.06 89 ILE A C 1
ATOM 690 O O . ILE A 1 89 ? 10.594 1.050 1.387 1.00 95.06 89 ILE A O 1
ATOM 694 N N . PRO A 1 90 ? 10.942 0.510 3.537 1.00 93.69 90 PRO A N 1
ATOM 695 C CA . PRO A 1 90 ? 11.979 -0.463 3.228 1.00 93.69 90 PRO A CA 1
ATOM 696 C C . PRO A 1 90 ? 11.442 -1.635 2.402 1.00 93.69 90 PRO A C 1
ATOM 698 O O . PRO A 1 90 ? 10.400 -2.209 2.724 1.00 93.69 90 PRO A O 1
ATOM 701 N N . VAL A 1 91 ? 12.223 -2.099 1.421 1.00 94.69 91 VAL A N 1
ATOM 702 C CA . VAL A 1 91 ? 11.904 -3.304 0.625 1.00 94.69 91 VAL A CA 1
ATOM 703 C C . VAL A 1 91 ? 11.618 -4.514 1.522 1.00 94.69 91 VAL A C 1
ATOM 705 O O . VAL A 1 91 ? 10.712 -5.293 1.240 1.00 94.69 91 VAL A O 1
ATOM 708 N N . ARG A 1 92 ? 12.336 -4.655 2.648 1.00 92.12 92 ARG A N 1
ATOM 709 C CA . ARG A 1 92 ? 12.101 -5.730 3.628 1.00 92.12 92 ARG A CA 1
ATOM 710 C C . ARG A 1 92 ? 10.684 -5.703 4.209 1.00 92.12 92 ARG A C 1
ATOM 712 O O . ARG A 1 92 ? 10.112 -6.766 4.418 1.00 92.12 92 ARG A O 1
ATOM 719 N N . PHE A 1 93 ? 10.126 -4.518 4.459 1.00 92.81 93 PHE A N 1
ATOM 720 C CA . PHE A 1 93 ? 8.737 -4.385 4.901 1.00 92.81 93 PHE A CA 1
ATOM 721 C C . PHE A 1 93 ? 7.780 -4.799 3.778 1.00 92.81 93 PHE A C 1
ATOM 723 O O . PHE A 1 93 ? 6.874 -5.596 4.000 1.00 92.81 93 PHE A O 1
ATOM 730 N N . LEU A 1 94 ? 8.039 -4.338 2.550 1.00 94.69 94 LEU A N 1
ATOM 731 C CA . LEU A 1 94 ? 7.212 -4.658 1.384 1.00 94.69 94 LEU A CA 1
ATOM 732 C C . LEU A 1 94 ? 7.183 -6.160 1.077 1.00 94.69 94 LEU A C 1
ATOM 734 O O . LEU A 1 94 ? 6.114 -6.690 0.816 1.00 94.69 94 LEU A O 1
ATOM 738 N N . LYS A 1 95 ? 8.292 -6.895 1.222 1.00 94.19 95 LYS A N 1
ATOM 739 C CA . LYS A 1 95 ? 8.306 -8.369 1.080 1.00 94.19 95 LYS A CA 1
ATOM 740 C C . LYS A 1 95 ? 7.277 -9.078 1.975 1.00 94.19 95 LYS A C 1
ATOM 742 O O . LYS A 1 95 ? 6.669 -10.071 1.563 1.00 94.19 95 LYS A O 1
ATOM 747 N N . GLY A 1 96 ? 7.077 -8.551 3.185 1.00 91.44 96 GLY A N 1
ATOM 748 C CA . GLY A 1 96 ? 6.132 -9.053 4.184 1.00 91.44 96 GLY A CA 1
ATOM 749 C C . GLY A 1 96 ? 4.735 -8.432 4.118 1.00 91.44 96 GLY A C 1
ATOM 750 O O . GLY A 1 96 ? 3.893 -8.792 4.940 1.00 91.44 96 GLY A O 1
ATOM 751 N N . ILE A 1 97 ? 4.461 -7.535 3.159 1.00 93.06 97 ILE A N 1
ATOM 752 C CA . ILE A 1 97 ? 3.249 -6.704 3.177 1.00 93.06 97 ILE A CA 1
ATOM 753 C C . ILE A 1 97 ? 1.966 -7.522 3.201 1.00 93.06 97 ILE A C 1
ATOM 7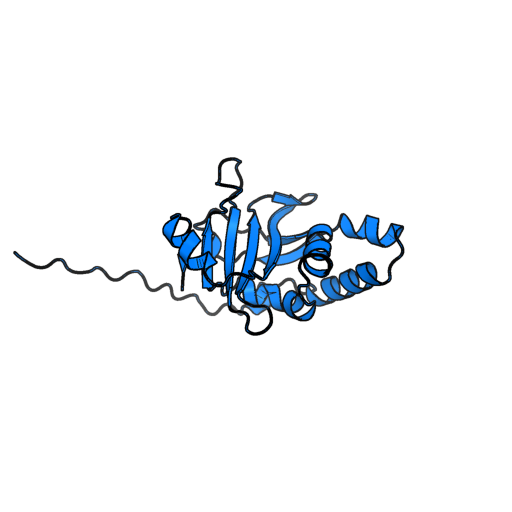55 O O . ILE A 1 97 ? 1.022 -7.143 3.883 1.00 93.06 97 ILE A O 1
ATOM 759 N N . TYR A 1 98 ? 1.923 -8.657 2.498 1.00 93.88 98 TYR A N 1
ATOM 760 C CA . TYR A 1 98 ? 0.714 -9.471 2.461 1.00 93.88 98 TYR A CA 1
ATOM 761 C C . TYR A 1 98 ? 0.344 -9.983 3.857 1.00 93.88 98 TYR A C 1
ATOM 763 O O . TYR A 1 98 ? -0.789 -9.809 4.285 1.00 93.88 98 TYR A O 1
ATO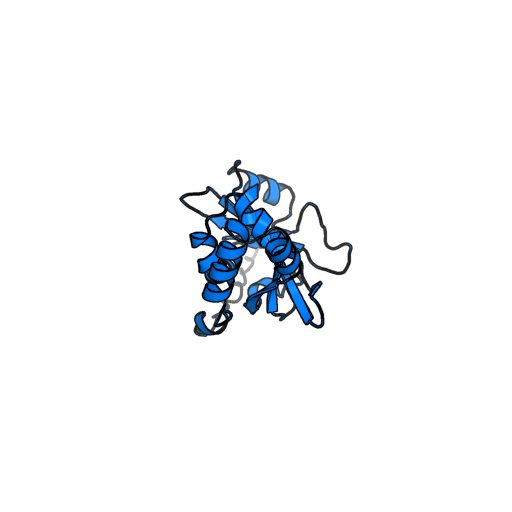M 771 N N . GLY A 1 99 ? 1.320 -10.506 4.609 1.00 92.19 99 GLY A N 1
ATOM 772 C CA . GLY A 1 99 ? 1.106 -10.935 5.993 1.00 92.19 99 GLY A CA 1
ATOM 773 C C . GLY A 1 99 ? 0.676 -9.780 6.898 1.00 92.19 99 GLY A C 1
ATOM 774 O O . GLY A 1 99 ? -0.223 -9.952 7.713 1.00 92.19 99 GLY A O 1
ATOM 775 N N . THR A 1 100 ? 1.244 -8.586 6.699 1.00 91.62 100 THR A N 1
ATOM 776 C CA . THR A 1 100 ? 0.800 -7.373 7.399 1.00 91.62 100 THR A CA 1
ATOM 777 C C . THR A 1 100 ? -0.667 -7.069 7.103 1.00 91.62 100 THR A C 1
ATOM 779 O O . THR A 1 100 ? -1.433 -6.890 8.040 1.00 91.62 100 THR A O 1
ATOM 782 N N . LEU A 1 101 ? -1.094 -7.088 5.837 1.00 94.31 101 LEU A N 1
ATOM 783 C CA . LEU A 1 101 ? -2.486 -6.831 5.448 1.00 94.31 101 LEU A CA 1
ATOM 784 C C . LEU A 1 101 ? -3.475 -7.829 6.072 1.00 94.31 101 LEU A C 1
ATOM 786 O O . LEU A 1 101 ? -4.617 -7.471 6.333 1.00 94.31 101 LEU A O 1
ATOM 790 N N . LEU A 1 102 ? -3.071 -9.056 6.386 1.00 93.81 102 LEU A N 1
ATOM 791 C CA . LEU A 1 102 ? -3.970 -9.994 7.070 1.00 93.81 102 LEU A CA 1
ATOM 792 C C . LEU A 1 102 ? -4.329 -9.554 8.497 1.00 93.81 102 LEU A C 1
ATOM 794 O O . LEU A 1 102 ? -5.330 -10.018 9.040 1.00 93.81 102 LEU A O 1
ATOM 798 N N . GLU A 1 103 ? -3.526 -8.685 9.114 1.00 92.75 103 GLU A N 1
ATOM 799 C CA . GLU A 1 103 ? -3.608 -8.378 10.544 1.00 92.75 103 GLU A CA 1
ATOM 800 C C . GLU A 1 103 ? -3.548 -6.866 10.834 1.00 92.75 103 GLU A C 1
ATOM 802 O O . GLU A 1 103 ? -2.667 -6.410 11.576 1.00 92.75 103 GLU A O 1
ATOM 807 N N . PRO A 1 104 ? -4.480 -6.058 10.287 1.00 95.00 104 PRO A N 1
ATOM 808 C CA . PRO A 1 104 ? -4.554 -4.640 10.610 1.00 95.00 104 PRO A CA 1
ATOM 809 C C . PRO A 1 104 ? -4.882 -4.418 12.081 1.00 95.00 104 PRO A C 1
ATOM 811 O O . PRO A 1 104 ? -5.577 -5.211 12.717 1.00 95.00 104 PRO A O 1
ATOM 814 N N . LYS A 1 105 ? -4.393 -3.301 12.625 1.00 95.06 105 LYS A N 1
ATOM 815 C CA . LYS A 1 105 ? -4.799 -2.820 13.948 1.00 95.06 105 LYS A CA 1
ATOM 816 C C . LYS A 1 105 ? -6.206 -2.231 13.888 1.00 95.06 105 LYS A C 1
ATOM 818 O O . LYS A 1 105 ? -7.045 -2.549 14.727 1.00 95.06 105 LYS A O 1
ATOM 823 N N . ALA A 1 106 ? -6.460 -1.384 12.896 1.00 95.88 106 ALA A N 1
ATOM 824 C CA . ALA A 1 106 ? -7.761 -0.778 12.667 1.00 95.88 106 ALA A CA 1
ATOM 825 C C . ALA A 1 106 ? -7.989 -0.463 11.184 1.00 95.88 106 ALA A C 1
ATOM 827 O O . ALA A 1 106 ? -7.048 -0.369 10.392 1.00 95.88 106 ALA A O 1
ATOM 828 N N . ILE A 1 107 ? -9.262 -0.312 10.825 1.00 96.19 107 ILE A N 1
ATOM 829 C CA . ILE A 1 107 ? -9.748 0.045 9.493 1.00 96.19 107 ILE A CA 1
ATOM 830 C C . ILE A 1 107 ? -10.567 1.323 9.630 1.00 96.19 107 ILE A C 1
ATOM 832 O O . ILE A 1 107 ? -11.461 1.414 10.473 1.00 96.19 107 ILE A O 1
ATOM 836 N N . TYR A 1 108 ? -10.288 2.293 8.771 1.00 94.88 108 TYR A N 1
ATOM 837 C CA . TYR A 1 108 ? -10.930 3.600 8.746 1.00 94.88 108 TYR A CA 1
ATOM 838 C C . TYR A 1 108 ? -11.497 3.897 7.358 1.00 94.88 108 TYR A C 1
ATOM 840 O O . TYR A 1 108 ? -10.963 3.440 6.344 1.00 94.88 108 TYR A O 1
ATOM 848 N N . LYS A 1 109 ? -12.545 4.720 7.296 1.00 92.12 109 LYS A N 1
ATOM 849 C CA . LYS A 1 109 ? -12.980 5.374 6.056 1.00 92.12 109 LYS A CA 1
ATOM 850 C C . LYS A 1 109 ? -11.886 6.325 5.575 1.00 92.12 109 LYS A C 1
ATOM 852 O O . LYS A 1 109 ? -11.271 7.031 6.373 1.00 92.12 109 LYS A O 1
ATOM 857 N N . SER A 1 110 ? -11.673 6.401 4.265 1.00 86.38 110 SER A N 1
ATOM 858 C CA . SER A 1 110 ? -10.794 7.425 3.701 1.00 86.38 110 SER A CA 1
ATOM 859 C C . SER A 1 110 ? -11.373 8.828 3.907 1.00 86.38 110 SER A C 1
ATOM 861 O O . SER A 1 110 ? -12.451 9.143 3.402 1.00 86.38 110 SER A O 1
ATOM 863 N N . ARG A 1 111 ? -10.617 9.696 4.589 1.00 81.25 111 ARG A N 1
ATOM 864 C CA . ARG A 1 111 ? -10.977 11.108 4.803 1.00 81.25 111 ARG A CA 1
ATOM 865 C C . ARG A 1 111 ? -11.059 11.907 3.499 1.00 81.25 111 ARG A C 1
ATOM 867 O O . ARG A 1 111 ? -11.885 12.799 3.365 1.00 81.25 111 ARG A O 1
ATOM 874 N N . THR A 1 112 ? -10.191 11.598 2.534 1.00 76.12 112 THR A N 1
ATOM 875 C CA . THR A 1 112 ? -10.052 12.354 1.273 1.00 76.12 112 THR A CA 1
ATOM 876 C C . THR A 1 112 ? -10.825 11.746 0.108 1.00 76.12 112 THR A C 1
ATOM 878 O O . THR A 1 112 ? -10.994 12.392 -0.924 1.00 76.12 112 THR A O 1
ATOM 881 N N . ARG A 1 113 ? -11.290 10.504 0.256 1.00 71.00 113 ARG A N 1
ATOM 882 C CA . ARG A 1 113 ? -12.169 9.822 -0.696 1.00 71.00 113 ARG A CA 1
ATOM 883 C C . ARG A 1 113 ? -13.304 9.136 0.063 1.00 71.00 113 ARG A C 1
ATOM 885 O O . ARG A 1 113 ? -13.323 7.906 0.123 1.00 71.00 113 ARG A O 1
ATOM 892 N N . PRO A 1 114 ? -14.244 9.902 0.651 1.00 58.53 114 PRO A N 1
ATOM 893 C CA . PRO A 1 114 ? -15.512 9.314 1.067 1.00 58.53 114 PRO A CA 1
ATOM 894 C C . PRO A 1 114 ? -16.132 8.610 -0.151 1.00 58.53 114 PRO A C 1
ATOM 896 O O . PRO A 1 114 ? -15.860 9.014 -1.278 1.00 58.53 114 PRO A O 1
ATOM 899 N N . ALA A 1 115 ? -16.903 7.539 0.061 1.00 57.84 115 ALA A N 1
ATOM 900 C CA . ALA A 1 115 ? -17.355 6.552 -0.939 1.00 57.84 115 ALA A CA 1
ATOM 901 C C . ALA A 1 115 ? -18.204 7.083 -2.132 1.00 57.84 115 ALA A C 1
ATOM 903 O O . ALA A 1 115 ? -18.916 6.324 -2.784 1.00 57.84 115 ALA A O 1
ATOM 904 N N . SER A 1 116 ? -18.146 8.378 -2.441 1.00 43.31 116 SER A N 1
ATOM 905 C CA . SER A 1 116 ? -18.953 9.114 -3.411 1.00 43.31 116 SER A CA 1
ATOM 906 C C . SER A 1 116 ? -18.653 8.818 -4.885 1.00 43.31 116 SER A C 1
ATOM 908 O O . SER A 1 116 ? -19.292 9.413 -5.747 1.00 43.31 116 SER A O 1
ATOM 910 N N . VAL A 1 117 ? -17.739 7.897 -5.217 1.00 45.50 117 VAL A N 1
ATOM 911 C CA . VAL A 1 117 ? -17.426 7.554 -6.619 1.00 45.50 117 VAL A CA 1
ATOM 912 C C . VAL A 1 117 ? -17.290 6.043 -6.810 1.00 45.50 117 VAL A C 1
ATOM 914 O O . VAL A 1 117 ? -16.238 5.567 -7.218 1.00 45.50 117 VAL A O 1
ATOM 917 N N . GLY A 1 118 ? -18.328 5.272 -6.472 1.00 49.84 118 GLY A N 1
ATOM 918 C CA . GLY A 1 118 ? -18.507 3.868 -6.898 1.00 49.84 118 GLY A CA 1
ATOM 919 C C . GLY A 1 118 ? -17.458 2.836 -6.444 1.00 49.84 118 GLY A C 1
ATOM 920 O O . GLY A 1 118 ? -17.671 1.645 -6.633 1.00 49.84 118 GLY A O 1
ATOM 921 N N . ALA A 1 119 ? -16.362 3.269 -5.826 1.00 60.25 119 ALA A N 1
ATOM 922 C CA . ALA A 1 119 ? -15.275 2.466 -5.294 1.00 60.25 119 ALA A CA 1
ATOM 923 C C . ALA A 1 119 ? -15.057 2.853 -3.828 1.00 60.25 119 ALA A C 1
ATOM 925 O O . ALA A 1 119 ? -14.868 4.031 -3.506 1.00 60.25 119 ALA A O 1
ATOM 926 N N . SER A 1 120 ? -15.088 1.862 -2.935 1.00 76.12 120 SER A N 1
ATOM 927 C CA . SER A 1 120 ? -14.765 2.070 -1.523 1.00 76.12 120 SER A CA 1
ATOM 928 C C . SER A 1 120 ? -13.284 2.416 -1.362 1.00 76.12 120 SER A C 1
ATOM 930 O O . SER A 1 120 ? -12.429 1.895 -2.082 1.00 76.12 120 SER A O 1
ATOM 932 N N . ALA A 1 121 ? -12.970 3.295 -0.414 1.00 83.31 121 ALA A N 1
ATOM 933 C CA . ALA A 1 121 ? -11.603 3.599 -0.025 1.00 83.31 121 ALA A CA 1
ATOM 934 C C . ALA A 1 121 ? -11.471 3.483 1.493 1.00 83.31 121 ALA A C 1
ATOM 936 O O . ALA A 1 121 ? -12.145 4.196 2.244 1.00 83.31 121 ALA A O 1
ATOM 937 N N . ILE A 1 122 ? -10.576 2.599 1.924 1.00 87.12 122 ILE A N 1
ATOM 938 C CA . ILE A 1 122 ? -10.249 2.401 3.334 1.00 87.12 122 ILE A CA 1
ATOM 939 C C . ILE A 1 122 ? -8.795 2.745 3.595 1.00 87.12 122 ILE A C 1
ATOM 941 O O . ILE A 1 122 ? -7.941 2.765 2.701 1.00 87.12 122 ILE A O 1
ATOM 945 N N . VAL A 1 123 ? -8.536 3.001 4.864 1.00 87.12 123 VAL A N 1
ATOM 946 C CA . VAL A 1 123 ? -7.211 3.234 5.396 1.00 87.12 123 VAL A CA 1
ATOM 947 C C . VAL A 1 123 ? -6.998 2.256 6.538 1.00 87.12 123 VAL A C 1
ATOM 949 O O . VAL A 1 123 ? -7.798 2.194 7.467 1.00 87.12 123 VAL A O 1
ATOM 952 N N . LEU A 1 124 ? -5.937 1.469 6.446 1.00 90.44 124 LEU A N 1
ATOM 953 C CA . LEU A 1 124 ? -5.545 0.500 7.458 1.00 90.44 124 LEU A CA 1
ATOM 954 C C . LEU A 1 124 ? -4.431 1.100 8.306 1.00 90.44 124 LEU A C 1
ATOM 956 O O . LEU A 1 124 ? -3.508 1.695 7.745 1.00 90.44 124 LEU A O 1
ATOM 960 N N . SER A 1 125 ? -4.484 0.914 9.620 1.00 90.12 125 SER A N 1
ATOM 961 C CA . SER A 1 125 ? -3.372 1.251 10.507 1.00 90.12 125 SER A CA 1
ATOM 962 C C . SER A 1 125 ? -2.669 0.003 11.032 1.00 90.12 125 SER A C 1
ATOM 964 O O . SER A 1 125 ? -3.277 -1.053 11.235 1.00 90.12 125 SER A O 1
ATOM 966 N N . PHE A 1 126 ? -1.364 0.137 11.255 1.00 88.50 126 PHE A N 1
ATOM 967 C CA . PHE A 1 126 ? -0.497 -0.903 11.792 1.00 88.50 126 PHE A CA 1
ATOM 968 C C . PHE A 1 126 ? 0.505 -0.293 12.762 1.00 88.50 126 PHE A C 1
ATOM 970 O O . PHE A 1 126 ? 1.002 0.818 12.562 1.00 88.50 126 PHE A O 1
ATOM 977 N N . GLU A 1 127 ? 0.869 -1.059 13.781 1.00 81.88 127 GLU A N 1
ATOM 978 C CA . GLU A 1 127 ? 2.026 -0.730 14.604 1.00 81.88 127 GLU A CA 1
ATOM 979 C C . GLU A 1 127 ? 3.297 -1.217 13.912 1.00 81.88 127 GLU A C 1
ATOM 981 O O . GLU A 1 127 ? 3.394 -2.369 13.491 1.00 81.88 127 GLU A O 1
ATOM 986 N N . SER A 1 128 ? 4.288 -0.335 13.795 1.00 76.25 128 SER A N 1
ATOM 987 C CA . SER A 1 128 ? 5.640 -0.701 13.388 1.00 76.25 128 SER A CA 1
ATOM 988 C C . SER A 1 128 ? 6.637 -0.073 14.345 1.00 76.25 128 SER A C 1
ATOM 990 O O . SER A 1 128 ? 6.617 1.128 14.609 1.00 76.25 128 SER A O 1
ATOM 992 N N . ILE A 1 129 ? 7.525 -0.915 14.869 1.00 63.78 129 ILE A N 1
ATOM 993 C CA . ILE A 1 129 ? 8.498 -0.530 15.895 1.00 63.78 129 ILE A CA 1
ATOM 994 C C . ILE A 1 129 ? 9.565 0.414 15.314 1.00 63.78 129 ILE A C 1
ATOM 996 O O . ILE A 1 129 ? 10.067 1.278 16.020 1.00 63.78 129 ILE A O 1
ATOM 1000 N N . HIS A 1 130 ? 9.912 0.261 14.031 1.00 75.88 130 HIS A N 1
ATOM 1001 C CA . HIS A 1 130 ? 11.069 0.944 13.431 1.00 75.88 130 HIS A CA 1
ATOM 1002 C C . HIS A 1 130 ? 10.703 2.198 12.627 1.00 75.88 130 HIS A C 1
ATOM 1004 O O . HIS A 1 130 ? 11.523 3.099 12.512 1.00 75.88 130 HIS A O 1
ATOM 1010 N N . LEU A 1 131 ? 9.493 2.258 12.060 1.00 78.50 131 LEU A N 1
ATOM 1011 C CA . LEU A 1 131 ? 9.061 3.355 11.181 1.00 78.50 131 LEU A CA 1
ATOM 1012 C C . LEU A 1 131 ? 8.041 4.290 11.848 1.00 78.50 131 LEU A C 1
ATOM 1014 O O . LEU A 1 131 ? 7.644 5.280 11.248 1.00 78.50 131 LEU A O 1
ATOM 1018 N N . GLY A 1 132 ? 7.599 3.973 13.068 1.00 84.94 132 GLY A N 1
ATOM 1019 C CA . GLY A 1 132 ? 6.384 4.552 13.637 1.00 84.94 132 GLY A CA 1
ATOM 1020 C C . GLY A 1 132 ? 5.121 3.899 13.060 1.00 84.94 132 GLY A C 1
ATOM 1021 O O . GLY A 1 132 ? 5.215 2.928 12.306 1.00 84.94 132 GLY A O 1
ATOM 1022 N N . PRO A 1 133 ? 3.922 4.378 13.428 1.00 91.12 133 PRO A N 1
ATOM 1023 C CA . PRO A 1 133 ? 2.674 3.819 12.921 1.00 91.12 133 PRO A CA 1
ATOM 1024 C C . PRO A 1 133 ? 2.631 3.845 11.391 1.00 91.12 133 PRO A C 1
ATOM 1026 O O . PRO A 1 133 ? 2.898 4.876 10.774 1.00 91.12 133 PRO A O 1
ATOM 1029 N N . ILE A 1 134 ? 2.290 2.716 10.775 1.00 93.81 134 ILE A N 1
ATOM 1030 C CA . ILE A 1 134 ? 2.163 2.612 9.321 1.00 93.81 134 ILE A CA 1
ATOM 1031 C C . ILE A 1 134 ? 0.700 2.717 8.937 1.00 93.81 134 ILE A C 1
ATOM 1033 O O . ILE A 1 134 ? -0.176 2.127 9.569 1.00 93.81 134 ILE A O 1
ATOM 1037 N N . VAL A 1 135 ? 0.463 3.437 7.850 1.00 95.00 135 VAL A N 1
ATOM 1038 C CA . VAL A 1 135 ? -0.826 3.516 7.190 1.00 95.00 135 VAL A CA 1
ATOM 1039 C C . VAL A 1 135 ? -0.740 2.880 5.808 1.00 95.00 135 VAL A C 1
ATOM 1041 O O . VAL A 1 135 ? 0.195 3.148 5.052 1.00 95.00 135 VAL A O 1
ATOM 1044 N N . VAL A 1 136 ? -1.745 2.074 5.463 1.00 96.06 136 VAL A N 1
ATOM 1045 C CA . VAL A 1 136 ? -1.949 1.552 4.107 1.00 96.06 136 VAL A CA 1
ATOM 1046 C C . VAL A 1 136 ? -3.270 2.074 3.555 1.00 96.06 136 VAL A C 1
ATOM 1048 O O . VAL A 1 136 ? -4.331 1.829 4.124 1.00 96.06 136 VAL A O 1
ATOM 1051 N N . ALA A 1 137 ? -3.212 2.788 2.433 1.00 95.31 137 ALA A N 1
ATOM 1052 C CA . ALA A 1 137 ? -4.391 3.286 1.731 1.00 95.31 137 ALA A CA 1
ATOM 1053 C C . ALA A 1 137 ? -4.788 2.322 0.609 1.00 95.31 137 ALA A C 1
ATOM 1055 O O . ALA A 1 137 ? -3.961 1.984 -0.247 1.00 95.31 137 ALA A O 1
ATOM 1056 N N . MET A 1 138 ? -6.057 1.916 0.584 1.00 95.12 138 MET A N 1
ATOM 1057 C CA . MET A 1 138 ? -6.577 0.941 -0.375 1.00 95.12 138 MET A CA 1
ATOM 1058 C C . MET A 1 138 ? -7.836 1.444 -1.063 1.00 95.12 138 MET A C 1
ATOM 1060 O O . MET A 1 138 ? -8.679 2.077 -0.430 1.00 95.12 138 MET A O 1
ATOM 1064 N N . HIS A 1 139 ? -7.981 1.122 -2.348 1.00 94.69 139 HIS A N 1
ATOM 1065 C CA . HIS A 1 139 ? -9.189 1.380 -3.133 1.00 94.69 139 HIS A CA 1
ATOM 1066 C C . HIS A 1 139 ? -9.761 0.068 -3.670 1.00 94.69 139 HIS A C 1
ATOM 1068 O O . HIS A 1 139 ? -9.008 -0.777 -4.154 1.00 94.69 139 HIS A O 1
ATOM 1074 N N . ALA A 1 140 ? -11.077 -0.078 -3.620 1.00 94.12 140 ALA A N 1
ATOM 1075 C CA . ALA A 1 140 ? -11.764 -1.258 -4.109 1.00 94.12 140 ALA A CA 1
ATOM 1076 C C . ALA A 1 140 ? -12.038 -1.200 -5.618 1.00 94.12 140 ALA A C 1
ATOM 1078 O O . ALA A 1 140 ? -12.194 -0.123 -6.194 1.00 94.12 140 ALA A O 1
ATOM 1079 N N . ASP A 1 141 ? -12.155 -2.379 -6.222 1.00 94.38 141 ASP A N 1
ATOM 1080 C CA . ASP A 1 141 ? -12.812 -2.604 -7.511 1.00 94.38 141 ASP A CA 1
ATOM 1081 C C . ASP A 1 141 ? -12.314 -1.733 -8.687 1.00 94.38 141 ASP A C 1
ATOM 1083 O O . ASP A 1 141 ? -13.084 -1.183 -9.482 1.00 94.38 141 ASP A O 1
ATOM 1087 N N . LEU A 1 142 ? -10.995 -1.605 -8.823 1.00 93.00 142 LEU A N 1
ATOM 1088 C CA . LEU A 1 142 ? -10.357 -0.834 -9.887 1.00 93.00 142 LEU A CA 1
ATOM 1089 C C . LEU A 1 142 ? -9.992 -1.708 -11.086 1.00 93.00 142 LEU A C 1
ATOM 1091 O O . LEU A 1 142 ? -9.541 -2.841 -10.943 1.00 93.00 142 LEU A O 1
ATOM 1095 N N . LYS A 1 143 ? -10.128 -1.143 -12.289 1.00 92.56 143 LYS A N 1
ATOM 1096 C CA . LYS A 1 143 ? -9.659 -1.782 -13.521 1.00 92.56 143 LYS A CA 1
ATOM 1097 C C . LYS A 1 143 ? -8.133 -1.708 -13.608 1.00 92.56 143 LYS A C 1
ATOM 1099 O O . LYS A 1 143 ? -7.561 -0.619 -13.536 1.00 92.56 143 LYS A O 1
ATOM 1104 N N . LEU A 1 144 ? -7.496 -2.851 -13.830 1.00 89.69 144 LEU A N 1
ATOM 1105 C CA . LEU A 1 144 ? -6.062 -2.991 -14.048 1.00 89.69 144 LEU A CA 1
ATOM 1106 C C . LEU A 1 144 ? -5.836 -3.831 -15.309 1.00 89.69 144 LEU A C 1
ATOM 1108 O O . LEU A 1 144 ? -5.946 -5.053 -15.301 1.00 89.69 144 LEU A O 1
ATOM 1112 N N . GLY A 1 145 ? -5.572 -3.162 -16.433 1.00 87.31 145 GLY A N 1
ATOM 1113 C CA . GLY A 1 145 ? -5.545 -3.828 -17.733 1.00 87.31 145 GLY A CA 1
ATOM 1114 C C . GLY A 1 145 ? -6.912 -4.432 -18.073 1.00 87.31 145 GLY A C 1
ATOM 1115 O O . GLY A 1 145 ? -7.884 -3.698 -18.277 1.00 87.31 145 GLY A O 1
ATOM 1116 N N . ARG A 1 146 ? -6.973 -5.765 -18.161 1.00 88.19 146 ARG A N 1
ATOM 1117 C CA . ARG A 1 146 ? -8.216 -6.524 -18.390 1.00 88.19 146 ARG A CA 1
ATOM 1118 C C . ARG A 1 146 ? -8.880 -6.994 -17.093 1.00 88.19 146 ARG A C 1
ATOM 1120 O O . ARG A 1 146 ? -10.054 -7.345 -17.138 1.00 88.19 146 ARG A O 1
ATOM 1127 N N . ASP A 1 147 ? -8.167 -6.938 -15.973 1.00 92.06 147 ASP A N 1
ATOM 1128 C CA . ASP A 1 147 ? -8.625 -7.460 -14.691 1.00 92.06 147 ASP A CA 1
ATOM 1129 C C . ASP A 1 147 ? -9.293 -6.374 -13.844 1.00 92.06 147 ASP A C 1
ATOM 1131 O O . ASP A 1 147 ? -9.131 -5.168 -14.076 1.00 92.06 147 ASP A O 1
ATOM 1135 N N . ARG A 1 148 ? -10.038 -6.813 -12.828 1.00 95.56 148 ARG A N 1
ATOM 1136 C CA . ARG A 1 148 ? -10.504 -5.963 -11.730 1.00 95.56 148 ARG A CA 1
ATOM 1137 C C . ARG A 1 148 ? -9.808 -6.391 -10.449 1.00 95.56 148 ARG A C 1
ATOM 1139 O O . ARG A 1 148 ? -9.708 -7.581 -10.170 1.00 95.56 148 ARG A O 1
ATOM 1146 N N . VAL A 1 149 ? -9.319 -5.420 -9.689 1.00 96.12 149 VAL A N 1
ATOM 1147 C CA . VAL A 1 149 ? -8.511 -5.647 -8.488 1.00 96.12 149 VAL A CA 1
ATOM 1148 C C . VAL A 1 149 ? -8.895 -4.678 -7.382 1.00 96.12 149 VAL A C 1
ATOM 1150 O O . VAL A 1 149 ? -9.327 -3.552 -7.636 1.00 96.12 149 VAL A O 1
ATOM 1153 N N . ASN A 1 150 ? -8.645 -5.080 -6.145 1.00 96.62 150 ASN A N 1
ATOM 1154 C CA . ASN A 1 150 ? -8.518 -4.143 -5.042 1.00 96.62 150 ASN A CA 1
ATOM 1155 C C . ASN A 1 150 ? -7.065 -3.666 -4.997 1.00 96.62 150 ASN A C 1
ATOM 1157 O O . ASN A 1 150 ? -6.130 -4.460 -5.086 1.00 96.62 150 ASN A O 1
ATOM 1161 N N . MET A 1 151 ? -6.845 -2.359 -4.903 1.00 95.62 151 MET A N 1
ATOM 1162 C CA . MET A 1 151 ? -5.521 -1.788 -5.118 1.00 95.62 151 MET A CA 1
ATOM 1163 C C . MET A 1 151 ? -4.961 -1.129 -3.865 1.00 95.62 151 MET A C 1
ATOM 1165 O O . MET A 1 151 ? -5.572 -0.218 -3.304 1.00 95.62 151 MET A O 1
ATOM 1169 N N . VAL A 1 152 ? -3.753 -1.536 -3.482 1.00 96.94 152 VAL A N 1
ATOM 1170 C CA . VAL A 1 152 ? -2.919 -0.824 -2.511 1.00 96.94 152 VAL A CA 1
ATOM 1171 C C . VAL A 1 152 ? -2.331 0.399 -3.212 1.00 96.94 152 VAL A C 1
ATOM 1173 O O . VAL A 1 152 ? -1.549 0.273 -4.154 1.00 96.94 152 VAL A O 1
ATOM 1176 N N . LYS A 1 153 ? -2.742 1.597 -2.788 1.00 95.25 153 LYS A N 1
ATOM 1177 C CA . LYS A 1 153 ? -2.378 2.866 -3.442 1.00 95.25 153 LYS A CA 1
ATOM 1178 C C . LYS A 1 153 ? -1.201 3.565 -2.793 1.00 95.25 153 LYS A C 1
ATOM 1180 O O . LYS A 1 153 ? -0.483 4.287 -3.477 1.00 95.25 153 LYS A O 1
ATOM 1185 N N . SER A 1 154 ? -1.035 3.403 -1.487 1.00 94.44 154 SER A N 1
ATOM 1186 C CA . SER A 1 154 ? 0.106 3.960 -0.773 1.00 94.44 154 SER A CA 1
ATOM 1187 C C . SER A 1 154 ? 0.335 3.234 0.544 1.00 94.44 154 SER A C 1
ATOM 1189 O O . SER A 1 154 ? -0.605 2.714 1.146 1.00 94.44 154 SER A O 1
ATOM 1191 N N . ILE A 1 155 ? 1.590 3.240 0.973 1.00 95.81 155 ILE A N 1
ATOM 1192 C CA . ILE A 1 155 ? 2.058 2.800 2.281 1.00 95.81 155 ILE A CA 1
ATOM 1193 C C . ILE A 1 155 ? 3.005 3.887 2.766 1.00 95.81 155 ILE A C 1
ATOM 1195 O O . ILE A 1 155 ? 3.917 4.274 2.032 1.00 95.81 155 ILE A O 1
ATOM 1199 N N . TYR A 1 156 ? 2.779 4.398 3.969 1.00 94.56 156 TYR A N 1
ATOM 1200 C CA . TYR A 1 156 ? 3.618 5.443 4.544 1.00 94.56 156 TYR A CA 1
ATOM 1201 C C . TYR A 1 156 ? 3.567 5.420 6.069 1.00 94.56 156 TYR A C 1
ATOM 1203 O O . TYR A 1 156 ? 2.582 4.988 6.671 1.00 94.56 156 TYR A O 1
ATOM 1211 N N . ALA A 1 157 ? 4.643 5.900 6.685 1.00 93.69 157 ALA A N 1
ATOM 1212 C CA . ALA A 1 157 ? 4.682 6.149 8.114 1.00 93.69 157 ALA A CA 1
ATOM 1213 C C . ALA A 1 157 ? 3.929 7.432 8.467 1.00 93.69 157 ALA A C 1
ATOM 1215 O O . ALA A 1 157 ? 3.983 8.431 7.746 1.00 93.69 157 ALA A O 1
ATOM 1216 N N . LYS A 1 158 ? 3.231 7.405 9.597 1.00 91.50 158 LYS A N 1
ATOM 1217 C CA . LYS A 1 158 ? 2.669 8.586 10.241 1.00 91.50 158 LYS A CA 1
ATOM 1218 C C . LYS A 1 158 ? 3.677 9.115 11.253 1.00 91.50 158 LYS A C 1
ATOM 1220 O O . LYS A 1 158 ? 4.087 8.395 12.157 1.00 91.50 158 LYS A O 1
ATOM 1225 N N . GLU A 1 159 ? 4.053 10.379 11.087 1.00 85.06 159 GLU A N 1
ATOM 1226 C CA . GLU A 1 159 ? 4.935 11.081 12.025 1.00 85.06 159 GLU A CA 1
ATOM 1227 C C . GLU A 1 159 ? 4.226 11.328 13.359 1.00 85.06 159 GLU A C 1
ATOM 1229 O O . GLU A 1 159 ? 4.751 11.003 14.424 1.00 85.06 159 GLU A O 1
ATOM 1234 N N . ASP A 1 160 ? 2.997 11.845 13.291 1.00 85.94 160 ASP A N 1
ATOM 1235 C CA . ASP A 1 160 ? 2.153 12.001 14.464 1.00 85.94 160 ASP A CA 1
ATOM 1236 C C . ASP A 1 160 ? 1.518 10.665 14.866 1.00 85.94 160 ASP A C 1
ATOM 1238 O O . ASP A 1 160 ? 0.826 10.020 14.074 1.00 85.94 160 ASP A O 1
ATOM 1242 N N . LYS A 1 161 ? 1.730 10.282 16.127 1.00 80.94 161 LYS A N 1
ATOM 1243 C CA . LYS A 1 161 ? 1.179 9.071 16.744 1.00 80.94 161 LYS A CA 1
ATOM 1244 C C . LYS A 1 161 ? -0.272 9.245 17.199 1.00 80.94 161 LYS A C 1
ATOM 1246 O O . LYS A 1 161 ? -0.924 8.241 17.469 1.00 80.94 161 LYS A O 1
ATOM 1251 N N . SER A 1 162 ? -0.775 10.478 17.282 1.00 88.31 162 SER A N 1
ATOM 1252 C CA . SER A 1 162 ? -2.135 10.776 17.742 1.00 88.31 162 SER A CA 1
ATOM 1253 C C . SER A 1 162 ? -3.206 10.672 16.651 1.00 88.31 162 SER A C 1
ATOM 1255 O O . SER A 1 162 ? -4.392 10.633 16.970 1.00 88.31 162 SER A O 1
ATOM 1257 N N . PHE A 1 163 ? -2.804 10.510 15.385 1.00 91.06 163 PHE A N 1
ATOM 1258 C CA . PHE A 1 163 ? -3.715 10.453 14.234 1.00 91.06 163 PHE A CA 1
ATOM 1259 C C . PHE A 1 163 ? -4.874 9.452 14.376 1.00 91.06 163 PHE A C 1
ATOM 1261 O O . PHE A 1 163 ? -5.953 9.677 13.835 1.00 91.06 163 PHE A O 1
ATOM 1268 N N . GLU A 1 164 ? -4.667 8.329 15.076 1.00 92.00 164 GLU A N 1
ATOM 1269 C CA . GLU A 1 164 ? -5.730 7.344 15.294 1.00 92.00 164 GLU A CA 1
ATOM 1270 C C . GLU A 1 164 ? -6.840 7.894 16.194 1.00 92.00 164 GLU A C 1
ATOM 1272 O O . GLU A 1 164 ? -8.004 7.562 15.969 1.00 92.00 164 GLU A O 1
ATOM 1277 N N . SER A 1 165 ? -6.493 8.712 17.193 1.00 92.81 165 SER A N 1
ATOM 1278 C CA . SER A 1 165 ? -7.455 9.389 18.068 1.00 92.81 165 SER A CA 1
ATOM 1279 C C . SER A 1 165 ? -8.240 10.432 17.284 1.00 92.81 165 SER A C 1
ATOM 1281 O O . SER A 1 165 ? -9.467 10.396 17.306 1.00 92.81 165 SER A O 1
ATOM 1283 N N . GLU A 1 166 ? -7.553 11.266 16.496 1.00 92.69 166 GLU A N 1
ATOM 1284 C CA . GLU A 1 166 ? -8.196 12.262 15.629 1.00 92.69 166 GLU A CA 1
ATOM 1285 C C . GLU A 1 166 ? -9.211 11.603 14.682 1.00 92.69 166 GLU A C 1
ATOM 1287 O O . GLU A 1 166 ? -10.370 11.999 14.613 1.00 92.69 166 GLU A O 1
ATOM 1292 N N . TRP A 1 167 ? -8.825 10.524 13.993 1.00 93.81 167 TRP A N 1
ATOM 1293 C CA . TRP A 1 167 ? -9.727 9.828 13.066 1.00 93.81 167 TRP A CA 1
ATOM 1294 C C . TRP A 1 167 ? -10.903 9.137 13.760 1.00 93.81 167 TRP A C 1
ATOM 1296 O O . TRP A 1 167 ? -11.958 8.952 13.148 1.00 93.81 167 TRP A O 1
ATOM 1306 N N . ARG A 1 168 ? -10.743 8.731 15.024 1.00 94.62 168 ARG A N 1
ATOM 1307 C CA . ARG A 1 168 ? -11.848 8.198 15.833 1.00 94.62 168 ARG A CA 1
ATOM 1308 C C . ARG A 1 168 ? -12.832 9.300 16.206 1.00 94.62 168 ARG A C 1
ATOM 1310 O O . ARG A 1 168 ? -14.032 9.084 16.064 1.00 94.62 168 ARG A O 1
ATOM 1317 N N . GLU A 1 169 ? -12.336 10.458 16.626 1.00 95.31 169 GLU A N 1
ATOM 1318 C CA . GLU A 1 169 ? -13.153 11.638 16.938 1.00 95.31 169 GLU A CA 1
ATOM 1319 C C . GLU A 1 169 ? -13.889 12.163 15.697 1.00 95.31 169 GLU A C 1
ATOM 1321 O O . GLU A 1 169 ? -15.060 12.527 15.780 1.00 95.31 169 GLU A O 1
ATOM 1326 N N . GLU A 1 170 ? -13.259 12.088 14.521 1.00 93.25 170 GLU A N 1
ATOM 1327 C CA . GLU A 1 170 ? -13.883 12.376 13.221 1.00 93.25 170 GLU A CA 1
ATOM 1328 C C . GLU A 1 170 ? -14.911 11.304 12.776 1.00 93.25 170 GLU A C 1
ATOM 1330 O O . GLU A 1 170 ? -15.542 11.440 11.726 1.00 93.25 170 GLU A O 1
ATOM 1335 N N . GLY A 1 171 ? -15.096 10.214 13.533 1.00 93.50 171 GLY A N 1
ATOM 1336 C CA . GLY A 1 171 ? -16.059 9.153 13.214 1.00 93.50 171 GLY A CA 1
ATOM 1337 C C . GLY A 1 171 ? -15.668 8.286 12.010 1.00 93.50 171 GLY A C 1
ATOM 1338 O O . GLY A 1 171 ? -16.533 7.689 11.359 1.00 93.50 171 GLY A O 1
ATOM 1339 N N . LEU A 1 172 ? -14.373 8.214 11.682 1.00 93.50 172 LEU A N 1
ATOM 1340 C CA . LEU A 1 172 ? -13.872 7.459 10.529 1.00 93.50 172 LEU A CA 1
ATOM 1341 C C . LEU A 1 172 ? -13.660 5.973 10.823 1.00 93.50 172 LEU A C 1
ATOM 1343 O O . LEU A 1 172 ? -13.531 5.194 9.880 1.00 93.50 172 LEU A O 1
ATOM 1347 N N . LEU A 1 173 ? -13.605 5.568 12.093 1.00 95.38 173 LEU A N 1
ATOM 1348 C CA . LEU A 1 173 ? -13.354 4.180 12.479 1.00 95.38 173 LEU A CA 1
ATOM 1349 C C . LEU A 1 173 ? -14.462 3.249 11.959 1.00 95.38 173 LEU A C 1
ATOM 1351 O O . LEU A 1 173 ? -15.644 3.462 12.219 1.00 95.38 173 LEU A O 1
ATOM 1355 N N . LEU A 1 174 ? -14.060 2.199 11.245 1.00 94.56 174 LEU A N 1
ATOM 1356 C CA . LEU A 1 174 ? -14.941 1.131 10.763 1.00 94.56 174 LEU A CA 1
ATOM 1357 C C . LEU A 1 174 ? -14.798 -0.138 11.600 1.00 94.56 174 LEU A C 1
ATOM 1359 O O . LEU A 1 174 ? -15.785 -0.816 11.869 1.00 94.56 174 LEU A O 1
ATOM 1363 N N . TRP A 1 175 ? -13.567 -0.460 11.992 1.00 96.06 175 TRP A N 1
ATOM 1364 C CA . TRP A 1 175 ? -13.241 -1.669 12.739 1.00 96.06 175 TRP A CA 1
ATOM 1365 C C . TRP A 1 175 ? -11.908 -1.509 13.470 1.00 96.06 175 TRP A C 1
ATOM 1367 O O . TRP A 1 175 ? -11.018 -0.805 12.991 1.00 96.06 175 TRP A O 1
ATOM 1377 N N . HIS A 1 176 ? -11.749 -2.185 14.605 1.00 95.25 176 HIS A N 1
ATOM 1378 C CA . HIS A 1 176 ? -10.470 -2.343 15.293 1.00 95.25 176 HIS A CA 1
ATOM 1379 C C . HIS A 1 176 ? -10.389 -3.723 15.954 1.00 95.25 176 HIS A C 1
ATOM 1381 O O . HIS A 1 176 ? -11.427 -4.317 16.256 1.00 95.25 176 HIS A O 1
ATOM 1387 N N . ARG A 1 177 ? -9.165 -4.200 16.189 1.00 89.81 177 ARG A N 1
ATOM 1388 C CA . ARG A 1 177 ? -8.900 -5.355 17.059 1.00 89.81 177 ARG A CA 1
ATOM 1389 C C . ARG A 1 177 ? -8.715 -4.958 18.521 1.00 89.81 177 ARG A C 1
ATOM 1391 O O . ARG A 1 177 ? -8.494 -3.750 18.783 1.00 89.81 177 ARG A O 1
#

Radius of gyration: 18.0 Å; chains: 1; bounding box: 56×35×58 Å

InterPro domains:
  IPR041131 Phage MuF, C-terminal domain [PF18819] (86-175)

Organism: NCBI:txid164546

Sequence (177 aa):
MRGATFTSAPHWHIASTDKSTLKSANYELILETTCSTLHNGTEAEVSQLKAKAIHLGETPELYYPFGFPPLPLAMTVSDLDKMLFRHAIPVRFLKGIYGTLLEPKAIYKSRTRPASVGASAIVLSFESIHLGPIVVAMHADLKLGRDRVNMVKSIYAKEDKSFESEWREEGLLLWHR

pLDDT: mean 85.54, std 18.04, range [33.44, 98.06]